Protein AF-A0A0L8K6P6-F1 (afdb_monomer)

Organism: Streptomyces viridochromogenes (NCBI:txid1938)

Secondary structure (DSSP, 8-state):
-HHHHHHHHHHHHHHT-S---SS-S----SSS-SSS---SS-------TTHHHHTT-TTGGGGGG-----GGGGG-HHHHHH-SGGGSSSS-HHHHHHHHHHHH-S-SHHHHHGGGS-TTTT-

Solvent-accessible surface area (backbone atoms only — not comparable to full-atom values): 7931 Å² total; per-residue (Å²): 108,71,70,55,53,49,46,66,67,40,46,63,56,60,75,65,43,92,71,84,87,76,81,75,93,76,85,90,67,78,77,79,63,94,74,96,57,68,59,96,70,83,83,87,82,84,77,64,72,50,49,74,62,39,59,70,35,88,73,65,33,63,60,77,69,65,81,78,79,61,65,56,47,81,75,25,68,60,32,73,74,60,40,49,74,75,56,80,45,99,45,40,37,50,60,16,28,56,45,45,29,63,52,69,40,54,87,45,74,66,41,54,43,33,54,68,71,40,98,66,46,87,111

Radius of gyration: 19.52 Å; Cα contacts (8 Å, |Δi|>4): 99; chains: 1; bounding box: 44×30×52 Å

Structure (mmCIF, N/CA/C/O backbone):
data_AF-A0A0L8K6P6-F1
#
_entry.id   AF-A0A0L8K6P6-F1
#
loop_
_atom_site.group_PDB
_atom_site.id
_atom_site.type_symbol
_atom_site.label_atom_id
_atom_site.label_alt_id
_atom_site.label_comp_id
_atom_site.label_asym_id
_atom_site.label_entity_id
_atom_site.label_seq_id
_atom_site.pdbx_PDB_ins_code
_atom_site.Cartn_x
_atom_site.Cartn_y
_atom_site.Cartn_z
_atom_site.occupancy
_atom_site.B_iso_or_equiv
_atom_site.auth_seq_id
_atom_site.auth_comp_id
_atom_site.auth_asym_id
_atom_site.auth_atom_id
_atom_site.pdbx_PDB_model_num
ATOM 1 N N . GLU A 1 1 ? 16.263 0.621 28.507 1.00 60.28 1 GLU A N 1
ATOM 2 C CA . GLU A 1 1 ? 15.686 1.152 29.765 1.00 60.28 1 GLU A CA 1
ATOM 3 C C . GLU A 1 1 ? 14.353 1.887 29.592 1.00 60.28 1 GLU A C 1
ATOM 5 O O . GLU A 1 1 ? 13.362 1.398 30.117 1.00 60.28 1 GLU A O 1
ATOM 10 N N . LEU A 1 2 ? 14.247 2.987 28.828 1.00 56.66 2 LEU A N 1
ATOM 11 C CA . LEU A 1 2 ? 12.982 3.753 28.712 1.00 56.66 2 LEU A CA 1
ATOM 12 C C . LEU A 1 2 ? 11.794 2.951 28.150 1.00 56.66 2 LEU A C 1
ATOM 14 O O . LEU A 1 2 ? 10.680 3.068 28.653 1.00 56.66 2 LEU A O 1
ATOM 18 N N . ALA A 1 3 ? 12.027 2.102 27.146 1.00 46.75 3 ALA A N 1
ATOM 19 C CA . ALA A 1 3 ? 10.980 1.254 26.572 1.00 46.75 3 ALA A CA 1
ATOM 20 C C . ALA A 1 3 ? 10.439 0.226 27.581 1.00 46.75 3 ALA A C 1
ATOM 22 O O . ALA A 1 3 ? 9.248 -0.065 27.588 1.00 46.75 3 ALA A O 1
ATOM 23 N N . GLU A 1 4 ? 11.297 -0.297 28.458 1.00 58.97 4 GLU A N 1
ATOM 24 C CA . GLU A 1 4 ? 10.928 -1.283 29.475 1.00 58.97 4 GLU A CA 1
ATOM 25 C C . GLU A 1 4 ? 10.198 -0.632 30.653 1.00 58.97 4 GLU A C 1
ATOM 27 O O . GLU A 1 4 ? 9.148 -1.119 31.070 1.00 58.97 4 GLU A O 1
ATOM 32 N N . ALA A 1 5 ? 10.664 0.541 31.094 1.00 74.69 5 ALA A N 1
ATOM 33 C CA . ALA A 1 5 ? 9.967 1.371 32.074 1.00 74.69 5 ALA A CA 1
ATOM 34 C C . ALA A 1 5 ? 8.570 1.792 31.579 1.00 74.69 5 ALA A C 1
ATOM 36 O O . ALA A 1 5 ? 7.585 1.672 32.311 1.00 74.69 5 ALA A O 1
ATOM 37 N N . ALA A 1 6 ? 8.457 2.213 30.313 1.00 61.22 6 ALA A N 1
ATOM 38 C CA . ALA A 1 6 ? 7.174 2.521 29.686 1.00 61.22 6 ALA A CA 1
ATOM 39 C C . ALA A 1 6 ? 6.266 1.286 29.631 1.00 61.22 6 ALA A C 1
ATOM 41 O O . ALA A 1 6 ? 5.082 1.379 29.945 1.00 61.22 6 ALA A O 1
ATOM 42 N N . ARG A 1 7 ? 6.814 0.111 29.297 1.00 63.66 7 ARG A N 1
ATOM 43 C CA . ARG A 1 7 ? 6.052 -1.141 29.240 1.00 63.66 7 ARG A CA 1
ATOM 44 C C . ARG A 1 7 ? 5.506 -1.535 30.610 1.00 63.66 7 ARG A C 1
ATOM 46 O O . ARG A 1 7 ? 4.329 -1.860 30.705 1.00 63.66 7 ARG A O 1
ATOM 53 N N . LEU A 1 8 ? 6.317 -1.457 31.666 1.00 74.88 8 LEU A N 1
ATOM 54 C CA . LEU A 1 8 ? 5.888 -1.744 33.039 1.00 74.88 8 LEU A CA 1
ATOM 55 C C . LEU A 1 8 ? 4.812 -0.761 33.520 1.00 74.88 8 LEU A C 1
ATOM 57 O O . LEU A 1 8 ? 3.819 -1.180 34.110 1.00 74.88 8 LEU A O 1
ATOM 61 N N . HIS A 1 9 ? 4.966 0.531 33.218 1.00 76.00 9 HIS A N 1
ATOM 62 C CA . HIS A 1 9 ? 4.028 1.566 33.654 1.00 76.00 9 HIS A CA 1
ATOM 63 C C . HIS A 1 9 ? 2.701 1.560 32.878 1.00 76.00 9 HIS A C 1
ATOM 65 O O . HIS A 1 9 ? 1.640 1.851 33.435 1.00 76.00 9 HIS A O 1
ATOM 71 N N . LEU A 1 10 ? 2.744 1.249 31.581 1.00 72.56 10 LEU A N 1
ATOM 72 C CA . LEU A 1 10 ? 1.578 1.311 30.703 1.00 72.56 10 LEU A CA 1
ATOM 73 C C . LEU A 1 10 ? 0.831 -0.019 30.601 1.00 72.56 10 LEU A C 1
ATOM 75 O O . LEU A 1 10 ? -0.313 -0.003 30.170 1.00 72.56 10 LEU A O 1
ATOM 79 N N . ARG A 1 11 ? 1.406 -1.156 31.018 1.00 70.50 11 ARG A N 1
ATOM 80 C CA . ARG A 1 11 ? 0.777 -2.483 30.864 1.00 70.50 11 ARG A CA 1
ATOM 81 C C . ARG A 1 11 ? -0.584 -2.586 31.544 1.00 70.50 11 ARG A C 1
ATOM 83 O O . ARG A 1 11 ? -1.544 -2.996 30.906 1.00 70.50 11 ARG A O 1
ATOM 90 N N . GLU A 1 12 ? -0.683 -2.181 32.804 1.00 66.88 12 GLU A N 1
ATOM 91 C CA . GLU A 1 12 ? -1.957 -2.171 33.537 1.00 66.88 12 GLU A CA 1
ATOM 92 C C . GLU A 1 12 ? -2.962 -1.192 32.917 1.00 66.88 12 GLU A C 1
ATOM 94 O O . GLU A 1 12 ? -4.141 -1.506 32.788 1.00 66.88 12 GLU A O 1
ATOM 99 N N . LYS A 1 13 ? -2.489 -0.025 32.464 1.00 65.00 13 LYS A N 1
ATOM 100 C CA . LYS A 1 13 ? -3.330 0.969 31.780 1.00 65.00 13 LYS A CA 1
ATOM 101 C C . LYS A 1 13 ? -3.835 0.452 30.433 1.00 65.00 13 LYS A C 1
ATOM 103 O O . LYS A 1 13 ? -4.975 0.717 30.087 1.00 65.00 13 LYS A O 1
ATOM 108 N N . PHE A 1 14 ? -3.017 -0.311 29.711 1.00 65.50 14 PHE A N 1
ATOM 109 C CA . PHE A 1 14 ? -3.363 -0.936 28.437 1.00 65.50 14 PHE A CA 1
ATOM 110 C C . PHE A 1 14 ? -4.372 -2.072 28.626 1.00 65.50 14 PHE A C 1
ATOM 112 O O . PHE A 1 14 ? -5.338 -2.160 27.882 1.00 65.50 14 PHE A O 1
ATOM 119 N N . LEU A 1 15 ? -4.186 -2.909 29.652 1.00 61.50 15 LEU A N 1
ATOM 120 C CA . LEU A 1 15 ? -5.085 -4.026 29.963 1.00 61.50 15 LEU A CA 1
ATOM 121 C C . LEU A 1 15 ? -6.449 -3.576 30.503 1.00 61.50 15 LEU A C 1
ATOM 123 O O . LEU A 1 15 ? -7.429 -4.298 30.354 1.00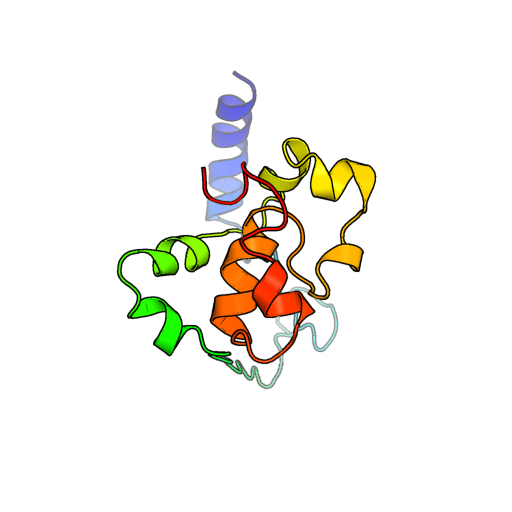 61.50 15 LEU A O 1
ATOM 127 N N . ARG A 1 16 ? -6.517 -2.394 31.127 1.00 61.22 16 ARG A N 1
ATOM 128 C CA . ARG A 1 16 ? -7.763 -1.797 31.635 1.00 61.22 16 ARG A CA 1
ATOM 129 C C . ARG A 1 16 ? -8.377 -0.764 30.691 1.00 61.22 16 ARG A C 1
ATOM 131 O O . ARG A 1 16 ? -9.450 -0.241 30.990 1.00 61.22 16 ARG A O 1
ATOM 138 N N . ALA A 1 17 ? -7.700 -0.423 29.596 1.00 60.25 17 ALA A N 1
ATOM 139 C CA . ALA A 1 17 ? -8.222 0.534 28.637 1.00 60.25 17 ALA A CA 1
ATOM 140 C C . ALA A 1 17 ? -9.497 -0.042 28.015 1.00 60.25 17 ALA A C 1
ATOM 142 O O . ALA A 1 17 ? -9.469 -1.100 27.392 1.00 60.25 17 ALA A O 1
ATOM 143 N N . LYS A 1 18 ? -10.617 0.668 28.179 1.00 42.78 18 LYS A N 1
ATOM 144 C CA . LYS A 1 18 ? -11.906 0.275 27.589 1.00 42.78 18 LYS A CA 1
ATOM 145 C C . LYS A 1 18 ? -11.851 0.252 26.051 1.00 42.78 18 LYS A C 1
ATOM 147 O O . LYS A 1 18 ? -12.634 -0.452 25.426 1.00 42.78 18 LYS A O 1
ATOM 152 N N . VAL A 1 19 ? -10.926 1.015 25.457 1.00 45.94 19 VAL A N 1
ATOM 153 C CA . VAL A 1 19 ? -10.665 1.100 24.013 1.00 45.94 19 VAL A CA 1
ATOM 154 C C . VAL A 1 19 ? -9.166 1.317 23.782 1.00 45.94 19 VAL A C 1
ATOM 156 O O . VAL A 1 19 ? -8.535 2.105 24.486 1.00 45.94 19 VAL A O 1
ATOM 159 N N . GLY A 1 20 ? -8.600 0.644 22.778 1.00 45.44 20 GLY A N 1
ATOM 160 C CA . GLY A 1 20 ? -7.241 0.875 22.288 1.00 45.44 20 GLY A CA 1
ATOM 161 C C . GLY A 1 20 ? -7.264 1.409 20.858 1.00 45.44 20 GLY A C 1
ATOM 162 O O . GLY A 1 20 ? -7.856 0.792 19.978 1.00 45.44 20 GLY A O 1
ATOM 163 N N . ILE A 1 21 ? -6.604 2.543 20.613 1.00 45.66 21 ILE A N 1
ATOM 164 C CA . ILE A 1 21 ? -6.388 3.073 19.262 1.00 45.66 21 ILE A CA 1
ATOM 165 C C . ILE A 1 21 ? -4.992 2.635 18.822 1.00 45.66 21 ILE A C 1
ATOM 167 O O . ILE A 1 21 ? -3.994 3.244 19.203 1.00 45.66 21 ILE A O 1
ATOM 171 N N . SER A 1 22 ? -4.900 1.577 18.018 1.00 41.78 22 SER A N 1
ATOM 172 C CA . SER A 1 22 ? -3.685 1.294 17.249 1.00 41.78 22 SER A CA 1
ATOM 173 C 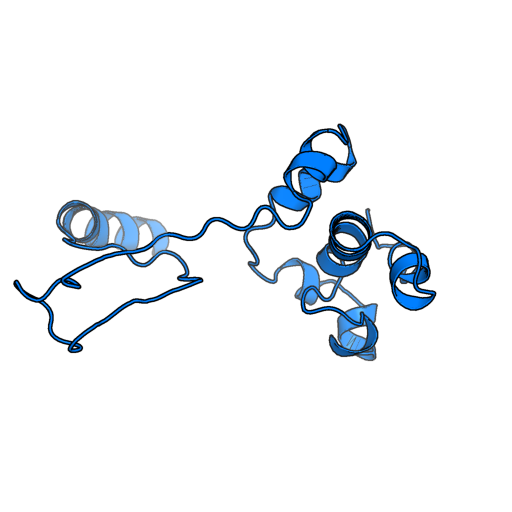C . SER A 1 22 ? -3.918 1.762 15.819 1.00 41.78 22 SER A C 1
ATOM 175 O O . SER A 1 22 ? -4.596 1.066 15.073 1.00 41.78 22 SER A O 1
ATOM 177 N N . GLY A 1 23 ? -3.414 2.952 15.471 1.00 43.75 23 GLY A N 1
ATOM 178 C CA . GLY A 1 23 ? -3.442 3.493 14.104 1.00 43.75 23 GLY A CA 1
ATOM 179 C C . GLY A 1 23 ? -4.805 3.355 13.415 1.00 43.75 23 GLY A C 1
ATOM 180 O O . GLY A 1 23 ? -5.012 2.440 12.625 1.00 43.75 23 GLY A O 1
ATOM 181 N N . ALA A 1 24 ? -5.757 4.234 13.724 1.00 43.59 24 ALA A N 1
ATOM 182 C CA . ALA A 1 24 ? -7.085 4.149 13.124 1.00 43.59 24 ALA A CA 1
ATOM 183 C C . ALA A 1 24 ? -7.050 4.496 11.623 1.00 43.59 24 ALA A C 1
ATOM 185 O O . ALA A 1 24 ? -6.625 5.588 11.253 1.00 43.59 24 ALA A O 1
ATOM 186 N N . ASN A 1 25 ? -7.572 3.595 10.782 1.00 45.66 25 ASN A N 1
ATOM 187 C CA . ASN A 1 25 ? -8.057 3.946 9.444 1.00 45.66 25 ASN A CA 1
ATOM 188 C C . ASN A 1 25 ? -9.494 4.501 9.480 1.00 45.66 25 ASN A C 1
ATOM 190 O O . ASN A 1 25 ? -9.867 5.175 8.531 1.00 45.66 25 ASN A O 1
ATOM 194 N N . PHE A 1 26 ? -10.284 4.284 10.548 1.00 45.22 26 PHE A N 1
ATOM 195 C CA . PHE A 1 26 ? -11.609 4.904 10.722 1.00 45.22 26 PHE A CA 1
ATOM 196 C C . PHE A 1 26 ? -11.978 5.090 12.200 1.00 45.22 26 PHE A C 1
ATOM 198 O O . PHE A 1 26 ? -11.608 4.280 13.050 1.00 45.22 26 PHE A O 1
ATOM 205 N N . MET A 1 27 ? -12.736 6.152 12.478 1.00 43.31 27 MET A N 1
ATOM 206 C CA . MET A 1 27 ? -13.335 6.479 13.771 1.00 43.31 27 MET A CA 1
ATOM 207 C C . MET A 1 27 ? -14.811 6.815 13.519 1.00 43.31 27 MET A C 1
ATOM 209 O O . MET A 1 27 ? -15.100 7.623 12.638 1.00 43.31 27 MET A O 1
ATOM 213 N N . VAL A 1 28 ? -15.734 6.189 14.252 1.00 52.31 28 VAL A N 1
ATOM 214 C CA . VAL A 1 28 ? -17.174 6.489 14.184 1.00 52.31 28 VAL A CA 1
ATOM 215 C C . VAL A 1 28 ? -17.601 6.967 15.562 1.00 52.31 28 VAL A C 1
ATOM 217 O O . VAL A 1 28 ? -17.611 6.188 16.511 1.00 52.31 28 VAL A O 1
ATOM 220 N N . ALA A 1 29 ? -17.915 8.253 15.664 1.00 50.72 29 ALA A N 1
ATOM 221 C CA . ALA A 1 29 ? -18.540 8.847 16.833 1.00 50.72 29 ALA A CA 1
ATOM 222 C C . ALA A 1 29 ? -19.861 9.465 16.367 1.00 50.72 29 ALA A C 1
ATOM 224 O O . ALA A 1 29 ? -19.843 10.380 15.548 1.00 50.72 29 ALA A O 1
ATOM 225 N N . GLU A 1 30 ? -20.993 8.942 16.842 1.00 48.75 30 GLU A N 1
ATOM 226 C CA . GLU A 1 30 ? -22.317 9.502 16.527 1.00 48.75 30 GLU A CA 1
ATOM 227 C C . GLU A 1 30 ? -22.531 10.841 17.265 1.00 48.75 30 GLU A C 1
ATOM 229 O O . GLU A 1 30 ? -23.115 11.765 16.708 1.00 48.75 30 GLU A O 1
ATOM 234 N N . THR A 1 31 ? -21.974 10.991 18.477 1.00 47.88 31 THR A N 1
ATOM 235 C CA . THR A 1 31 ? -22.173 12.167 19.354 1.00 47.88 31 THR A CA 1
ATOM 236 C C . THR A 1 31 ? -20.888 12.734 19.980 1.00 47.88 31 THR A C 1
ATOM 238 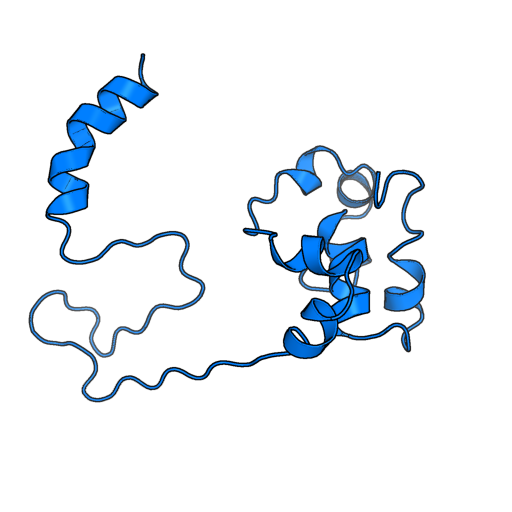O O . THR A 1 31 ? -20.916 13.813 20.568 1.00 47.88 31 THR A O 1
ATOM 241 N N . GLY A 1 32 ? -19.740 12.054 19.847 1.00 46.00 32 GLY A N 1
ATOM 242 C CA . GLY A 1 32 ? -18.455 12.512 20.402 1.00 46.00 32 GLY A CA 1
ATOM 243 C C . GLY A 1 32 ? -18.312 12.386 21.927 1.00 46.00 32 GLY A C 1
ATOM 244 O O . GLY A 1 32 ? -17.372 12.954 22.483 1.00 46.00 32 GLY A O 1
ATOM 245 N N . THR A 1 33 ? -19.204 11.660 22.608 1.00 46.78 33 THR A N 1
ATOM 246 C CA . THR A 1 33 ? -19.148 11.413 24.059 1.00 46.78 33 THR A CA 1
ATOM 247 C C . THR A 1 33 ? -18.575 10.019 24.352 1.00 46.78 33 THR A C 1
ATOM 249 O O . THR A 1 33 ? -18.652 9.102 23.535 1.00 46.78 33 THR A O 1
ATOM 252 N N . THR A 1 34 ? -17.926 9.859 25.508 1.00 48.69 34 THR A N 1
ATOM 253 C CA . THR A 1 34 ? -17.336 8.588 25.953 1.00 48.69 34 THR A CA 1
ATOM 254 C C . THR A 1 34 ? -17.961 8.170 27.276 1.00 48.69 34 THR A C 1
ATOM 256 O O . THR A 1 34 ? -17.381 8.423 28.323 1.00 48.69 34 THR A O 1
ATOM 259 N N . ASP A 1 35 ? -19.170 7.624 27.215 1.00 43.59 35 ASP A N 1
ATOM 260 C CA . ASP A 1 35 ? -19.753 6.586 28.082 1.00 43.59 35 ASP A CA 1
ATOM 261 C C . ASP A 1 35 ? -21.239 6.451 27.646 1.00 43.59 35 ASP A C 1
ATOM 263 O O . ASP A 1 35 ? -21.907 7.452 27.410 1.00 43.59 35 ASP A O 1
ATOM 267 N N . ASP A 1 36 ? -21.713 5.216 27.441 1.00 53.81 36 ASP A N 1
ATOM 268 C CA . ASP A 1 36 ? -23.073 4.796 27.022 1.00 53.81 36 ASP A CA 1
ATOM 269 C C . ASP A 1 36 ? -23.663 5.265 25.662 1.00 53.81 36 ASP A C 1
ATOM 271 O O . ASP A 1 36 ? -24.613 4.641 25.193 1.00 53.81 36 ASP A O 1
ATOM 275 N N . ASP A 1 37 ? -23.062 6.222 24.944 1.00 57.75 37 ASP A N 1
ATOM 276 C CA . ASP A 1 37 ? -23.523 6.672 23.606 1.00 57.75 37 ASP A CA 1
ATOM 277 C C . ASP A 1 37 ? -22.727 6.047 22.433 1.00 57.75 37 ASP A C 1
ATOM 279 O O . ASP A 1 37 ? -22.145 6.733 21.585 1.00 57.75 37 ASP A O 1
ATOM 283 N N . GLY A 1 38 ? -22.655 4.715 22.377 1.00 60.66 38 GLY A N 1
ATOM 284 C CA . GLY A 1 38 ? -22.173 4.025 21.172 1.00 60.66 38 GLY A CA 1
ATOM 285 C C . GLY A 1 38 ? -23.126 4.251 19.988 1.00 60.66 38 GLY A C 1
ATOM 286 O O . GLY A 1 38 ? -24.307 4.516 20.216 1.00 60.66 38 GLY A O 1
ATOM 287 N N . PRO A 1 39 ? -22.665 4.137 18.726 1.00 61.75 39 PRO A N 1
ATOM 288 C CA . PRO A 1 39 ? -23.553 4.344 17.597 1.00 61.75 39 PRO A CA 1
ATOM 289 C C . PRO A 1 39 ? -24.743 3.377 17.656 1.00 61.75 39 PRO A C 1
ATOM 291 O O . PRO A 1 39 ? -24.554 2.177 17.871 1.00 61.75 39 PRO A O 1
ATOM 294 N N . SER A 1 40 ? -25.958 3.889 17.441 1.00 66.75 40 SER A N 1
ATOM 295 C CA . SER A 1 40 ? -27.204 3.103 17.475 1.00 66.75 40 SER A CA 1
ATOM 296 C C . SER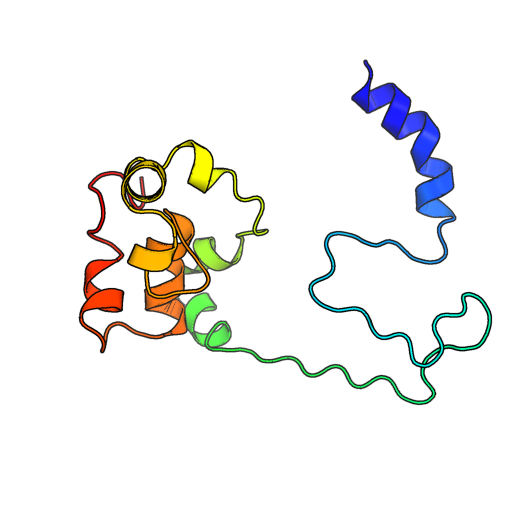 A 1 40 ? -27.195 1.950 16.462 1.00 66.75 40 SER A C 1
ATOM 298 O O . SER A 1 40 ? -27.827 0.913 16.675 1.00 66.75 40 SER A O 1
ATOM 300 N N . ALA A 1 41 ? -26.413 2.105 15.390 1.00 61.72 41 ALA A N 1
ATOM 301 C CA . ALA A 1 41 ? -26.032 1.049 14.467 1.00 61.72 41 ALA A CA 1
ATOM 302 C C . ALA A 1 41 ? -24.573 1.219 14.008 1.00 61.72 41 ALA A C 1
ATOM 304 O O . ALA A 1 41 ? -24.154 2.297 13.588 1.00 61.72 41 ALA A O 1
ATOM 305 N N . PHE A 1 42 ? -23.802 0.127 14.029 1.00 69.31 42 PHE A N 1
ATOM 306 C CA . PHE A 1 42 ? -22.455 0.065 13.461 1.00 69.31 42 PHE A CA 1
ATOM 307 C C . PHE A 1 42 ? -22.463 -0.773 12.182 1.00 69.31 42 PHE A C 1
ATOM 309 O O . PHE A 1 42 ? -22.766 -1.966 12.207 1.00 69.31 42 PHE A O 1
ATOM 316 N N . HIS A 1 43 ? -22.091 -0.153 11.063 1.00 70.44 43 HIS A N 1
ATOM 317 C CA . HIS A 1 43 ? -21.945 -0.833 9.780 1.00 70.44 43 HIS A CA 1
ATOM 318 C C . HIS A 1 43 ? -20.461 -0.937 9.419 1.00 70.44 43 HIS A C 1
ATOM 320 O O . HIS A 1 43 ? -19.825 0.058 9.076 1.00 70.44 43 HIS A O 1
ATOM 326 N N . LEU A 1 44 ? -19.910 -2.152 9.477 1.00 74.75 44 LEU A N 1
ATOM 327 C CA . LEU A 1 44 ? -18.569 -2.443 8.976 1.00 74.75 44 LEU A CA 1
ATOM 328 C C . LEU A 1 44 ? -18.654 -2.879 7.516 1.00 74.75 44 LEU A C 1
ATOM 330 O O . LEU A 1 44 ? -19.113 -3.979 7.217 1.00 74.75 44 LEU A O 1
ATOM 334 N N . VAL A 1 45 ? -18.177 -2.027 6.613 1.00 72.25 45 VAL A N 1
ATOM 335 C CA . VAL A 1 45 ? -18.025 -2.377 5.199 1.00 72.25 45 VAL A CA 1
ATOM 336 C C . VAL A 1 45 ? -16.574 -2.773 4.964 1.00 72.25 45 VAL A C 1
ATOM 338 O O . VAL A 1 45 ? -15.673 -1.937 5.005 1.00 72.25 45 VAL A O 1
ATOM 341 N N . LEU A 1 46 ? -16.347 -4.064 4.732 1.00 71.44 46 LEU A N 1
ATOM 342 C CA . LEU A 1 46 ? -15.050 -4.576 4.307 1.00 71.44 46 LEU A CA 1
ATOM 343 C C . LEU A 1 46 ? -14.979 -4.525 2.783 1.00 71.44 46 LEU A C 1
ATOM 345 O O . LEU A 1 46 ? -15.749 -5.189 2.094 1.00 71.44 46 LEU A O 1
ATOM 349 N N . LEU A 1 47 ? -14.051 -3.724 2.268 1.00 77.19 47 LEU A N 1
ATOM 350 C CA . LEU A 1 47 ? -13.739 -3.658 0.846 1.00 77.19 47 LEU A CA 1
ATOM 351 C C . LEU A 1 47 ? -12.459 -4.453 0.597 1.00 77.19 47 LEU A C 1
ATOM 353 O O . LEU A 1 47 ? -11.401 -4.111 1.130 1.00 77.19 47 LEU A O 1
ATOM 357 N N . ASP A 1 48 ? -12.567 -5.505 -0.210 1.00 80.00 48 ASP A N 1
ATOM 358 C CA . ASP A 1 48 ? -11.425 -6.345 -0.569 1.00 80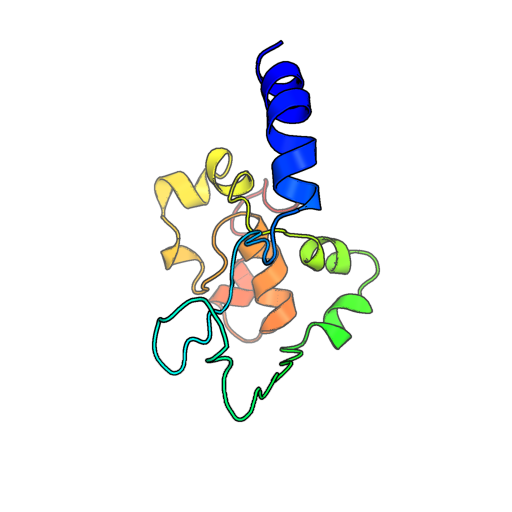.00 48 ASP A CA 1
ATOM 359 C C . ASP A 1 48 ? -10.402 -5.583 -1.429 1.00 80.00 48 ASP A C 1
ATOM 361 O O . ASP A 1 48 ? -9.205 -5.642 -1.165 1.00 80.00 48 ASP A O 1
ATOM 365 N N . ASN A 1 49 ? -10.877 -4.784 -2.393 1.00 80.38 49 ASN A N 1
ATOM 366 C CA . ASN A 1 49 ? -10.049 -3.959 -3.281 1.00 80.38 49 ASN A CA 1
ATOM 367 C C . ASN A 1 49 ? -8.909 -4.750 -3.964 1.00 80.38 49 ASN A C 1
ATOM 369 O O . ASN A 1 49 ? -7.788 -4.254 -4.040 1.00 80.38 49 ASN A O 1
ATOM 373 N N . GLY A 1 50 ? -9.182 -5.981 -4.411 1.00 80.50 50 GLY A N 1
ATOM 374 C CA . GLY A 1 50 ? -8.218 -6.832 -5.122 1.00 80.50 50 GLY A CA 1
ATOM 375 C C . GLY A 1 50 ? -7.253 -7.601 -4.215 1.00 80.50 50 GLY A C 1
ATOM 376 O O . GLY A 1 50 ? -6.443 -8.383 -4.701 1.00 80.50 50 GLY A O 1
ATOM 377 N N . ARG A 1 51 ? -7.343 -7.440 -2.887 1.00 85.50 51 ARG A N 1
ATOM 378 C CA . ARG A 1 51 ? -6.436 -8.109 -1.940 1.00 85.50 51 ARG A CA 1
ATOM 379 C C . ARG A 1 51 ? -6.613 -9.622 -1.901 1.00 85.50 51 ARG A C 1
ATOM 381 O O . ARG A 1 51 ? -5.657 -10.321 -1.570 1.00 85.50 51 ARG A O 1
ATOM 388 N N . THR A 1 52 ? -7.810 -10.126 -2.200 1.00 86.44 52 THR A N 1
ATOM 389 C CA . THR A 1 52 ? -8.042 -11.571 -2.305 1.00 86.44 52 THR A CA 1
ATOM 390 C C . THR A 1 52 ? -7.303 -12.162 -3.504 1.00 86.44 52 THR A C 1
ATOM 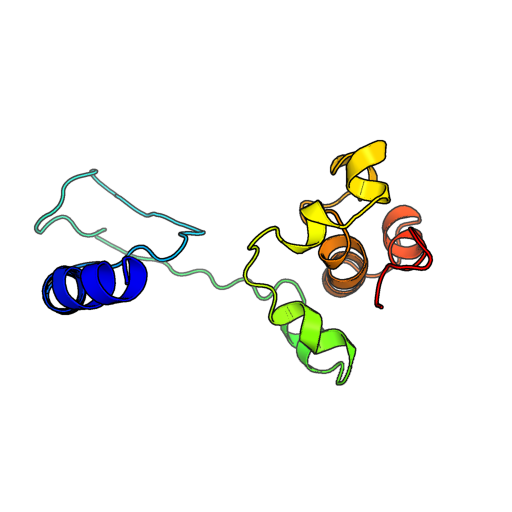392 O O . THR A 1 52 ? -6.810 -13.279 -3.400 1.00 86.44 52 THR A O 1
ATOM 395 N N . ASP A 1 53 ? -7.148 -11.423 -4.602 1.00 86.88 53 ASP A N 1
ATOM 396 C CA . ASP A 1 53 ? -6.371 -11.891 -5.755 1.00 86.88 53 ASP A CA 1
ATOM 397 C C . ASP A 1 53 ? -4.864 -11.810 -5.460 1.00 86.88 53 ASP A C 1
ATOM 399 O O . ASP A 1 53 ? -4.128 -12.772 -5.685 1.00 86.88 53 ASP A O 1
ATOM 403 N N . ASP A 1 54 ? -4.412 -10.718 -4.835 1.00 86.31 54 ASP A N 1
ATOM 404 C CA . ASP A 1 54 ? -3.007 -10.526 -4.446 1.00 86.31 54 ASP A CA 1
ATOM 405 C C . ASP A 1 54 ? -2.502 -11.581 -3.450 1.00 86.31 54 ASP A C 1
ATOM 407 O O . ASP A 1 54 ? -1.316 -11.915 -3.434 1.00 86.31 54 ASP A O 1
ATOM 411 N N . ILE A 1 55 ? -3.378 -12.130 -2.597 1.00 89.88 55 ILE A N 1
ATOM 412 C CA . ILE A 1 55 ? -2.979 -13.158 -1.623 1.00 89.88 55 ILE A CA 1
ATOM 413 C C . ILE A 1 55 ? -2.564 -14.473 -2.297 1.00 89.88 55 ILE A C 1
ATOM 415 O O . ILE A 1 55 ? -1.810 -15.252 -1.699 1.00 89.88 55 ILE A O 1
ATOM 419 N N . ALA A 1 56 ? -3.052 -14.715 -3.519 1.00 89.69 56 ALA A N 1
ATOM 420 C CA . ALA A 1 56 ? -2.726 -15.890 -4.316 1.00 89.69 56 ALA A CA 1
ATOM 421 C C . ALA A 1 56 ? -1.330 -15.794 -4.956 1.00 89.69 56 ALA A C 1
ATOM 423 O O . ALA A 1 56 ? -0.760 -16.826 -5.309 1.00 89.69 56 ALA A O 1
ATOM 424 N N . ASP A 1 57 ? -0.746 -14.594 -5.061 1.00 88.38 57 ASP A N 1
ATOM 425 C CA . ASP A 1 57 ? 0.641 -14.414 -5.491 1.00 88.38 57 ASP A CA 1
ATOM 426 C C . ASP A 1 57 ? 1.596 -14.797 -4.349 1.00 88.38 57 ASP A C 1
ATOM 428 O O . ASP A 1 57 ? 1.820 -14.042 -3.398 1.00 88.38 57 ASP A O 1
ATOM 432 N N . ASP A 1 58 ? 2.185 -15.991 -4.439 1.00 88.50 58 ASP A N 1
ATOM 433 C CA . ASP A 1 58 ? 3.074 -16.542 -3.414 1.00 88.50 58 ASP A CA 1
ATOM 434 C C . ASP A 1 58 ? 4.278 -15.646 -3.073 1.00 88.50 58 ASP A C 1
ATOM 436 O O . ASP A 1 58 ? 4.777 -15.706 -1.939 1.00 88.50 58 ASP A O 1
ATOM 440 N N . ILE A 1 59 ? 4.716 -14.812 -4.021 1.00 87.19 59 ILE A N 1
ATOM 441 C CA . ILE A 1 59 ? 5.834 -13.876 -3.871 1.00 87.19 59 ILE A CA 1
ATOM 442 C C . ILE A 1 59 ? 5.293 -12.488 -3.507 1.00 87.19 59 ILE A C 1
ATOM 444 O O . ILE A 1 59 ? 5.680 -11.911 -2.487 1.00 87.19 59 ILE A O 1
ATOM 448 N N . GLY A 1 60 ? 4.362 -11.969 -4.306 1.00 86.25 60 GLY A N 1
ATOM 449 C CA . GLY A 1 60 ? 3.825 -10.616 -4.198 1.00 86.25 60 GLY A CA 1
ATOM 450 C C . GLY A 1 60 ? 3.010 -10.348 -2.935 1.00 86.25 60 GLY A C 1
ATOM 451 O O . GLY A 1 60 ? 3.065 -9.228 -2.417 1.00 86.25 60 GLY A O 1
ATOM 452 N N . ARG A 1 61 ? 2.358 -11.366 -2.349 1.00 91.44 61 ARG A N 1
ATOM 453 C CA . ARG A 1 61 ? 1.520 -11.221 -1.139 1.00 91.44 61 ARG A CA 1
ATOM 454 C C . ARG A 1 61 ? 2.252 -10.662 0.077 1.00 91.44 61 ARG A C 1
ATOM 456 O O . ARG A 1 61 ? 1.626 -10.249 1.052 1.00 91.44 61 ARG A O 1
ATOM 463 N N . GLN A 1 62 ? 3.585 -10.665 0.076 1.00 88.69 62 GLN A N 1
ATOM 464 C CA . GLN A 1 62 ? 4.369 -10.057 1.149 1.00 88.69 62 GLN A CA 1
ATOM 465 C C . GLN A 1 62 ? 4.099 -8.550 1.276 1.00 88.69 62 GLN A C 1
ATOM 467 O O . GLN A 1 62 ? 4.117 -8.032 2.395 1.00 88.69 62 GLN A O 1
ATOM 472 N N . ALA A 1 63 ? 3.771 -7.864 0.175 1.00 89.50 63 ALA A N 1
ATOM 473 C CA . ALA A 1 63 ? 3.414 -6.446 0.181 1.00 89.50 63 ALA A CA 1
ATOM 474 C C . ALA A 1 63 ? 2.168 -6.154 1.042 1.00 89.50 63 ALA A C 1
ATOM 476 O O . ALA A 1 63 ? 2.105 -5.111 1.701 1.00 89.50 63 ALA A O 1
ATOM 477 N N . LEU A 1 64 ? 1.232 -7.109 1.147 1.00 88.94 64 LEU A N 1
ATOM 478 C CA . LEU A 1 64 ? 0.032 -7.008 1.990 1.00 88.94 64 LEU A CA 1
ATOM 479 C C . LEU A 1 64 ? 0.342 -6.953 3.498 1.00 88.94 64 LEU A C 1
ATOM 481 O O . LEU A 1 64 ? -0.525 -6.603 4.294 1.00 88.94 64 LEU A O 1
ATOM 485 N N . ARG A 1 65 ? 1.581 -7.255 3.915 1.00 88.12 65 ARG A N 1
ATOM 486 C CA . ARG A 1 65 ? 2.032 -7.132 5.315 1.00 88.12 65 ARG A CA 1
ATOM 487 C C . ARG A 1 65 ? 2.405 -5.702 5.703 1.00 88.12 65 ARG A C 1
ATOM 489 O O . ARG A 1 65 ? 2.745 -5.455 6.860 1.00 88.12 65 ARG A O 1
ATOM 496 N N . CYS A 1 66 ? 2.402 -4.762 4.757 1.00 87.88 66 CYS A N 1
ATOM 497 C CA . CYS A 1 66 ? 2.744 -3.378 5.042 1.00 87.88 66 CYS A CA 1
ATOM 498 C C . CYS A 1 66 ? 1.790 -2.774 6.083 1.00 87.88 66 CYS A C 1
ATOM 500 O O . CYS A 1 66 ? 0.603 -2.599 5.834 1.00 87.88 66 CYS A O 1
ATOM 502 N N . ILE A 1 67 ? 2.341 -2.351 7.222 1.00 88.00 67 ILE A N 1
ATOM 503 C CA . ILE A 1 67 ? 1.595 -1.656 8.286 1.00 88.00 67 ILE A CA 1
ATOM 504 C C . ILE A 1 67 ? 1.565 -0.132 8.106 1.00 88.00 67 ILE A C 1
ATOM 506 O O . ILE A 1 67 ? 1.256 0.598 9.043 1.00 88.00 67 ILE A O 1
ATOM 510 N N . ARG A 1 68 ? 1.967 0.368 6.928 1.00 86.19 68 ARG A N 1
ATOM 511 C CA . ARG A 1 68 ? 2.037 1.806 6.612 1.00 86.19 68 ARG A CA 1
ATOM 512 C C . ARG A 1 68 ? 2.883 2.624 7.608 1.00 86.19 68 ARG A C 1
ATOM 514 O O . ARG A 1 68 ? 2.574 3.772 7.892 1.00 86.19 68 ARG A O 1
ATOM 521 N N . CYS A 1 69 ? 4.001 2.071 8.089 1.00 91.19 69 CYS A N 1
ATOM 522 C CA . CYS A 1 69 ? 4.913 2.770 9.011 1.00 91.19 69 CYS A CA 1
ATOM 523 C C . CYS A 1 69 ? 5.794 3.848 8.353 1.00 91.19 69 CYS A C 1
ATOM 525 O O . CYS A 1 69 ? 6.555 4.518 9.044 1.00 91.19 69 CYS A O 1
ATOM 527 N N . SER A 1 70 ? 5.758 3.971 7.023 1.00 90.81 70 SER A N 1
ATOM 528 C CA . SER A 1 70 ? 6.559 4.922 6.235 1.00 90.81 70 SER A CA 1
ATOM 529 C C . SER A 1 70 ? 8.084 4.768 6.328 1.00 90.81 70 SER A C 1
ATOM 531 O O . SER A 1 70 ? 8.801 5.557 5.722 1.00 90.81 70 SER A O 1
ATOM 533 N N . ALA A 1 71 ? 8.609 3.723 6.978 1.00 90.25 71 ALA A N 1
ATOM 534 C CA . ALA A 1 71 ? 10.055 3.495 7.084 1.00 90.25 71 ALA A CA 1
ATOM 535 C C . ALA A 1 71 ? 10.747 3.389 5.713 1.00 90.25 71 ALA A C 1
ATOM 537 O O . ALA A 1 71 ? 11.840 3.917 5.525 1.00 90.25 71 ALA A O 1
ATOM 538 N N . CYS A 1 72 ? 10.078 2.771 4.734 1.00 89.69 72 CYS A N 1
ATOM 539 C CA . CYS A 1 72 ? 10.586 2.658 3.367 1.00 89.69 72 CYS A CA 1
ATOM 540 C C . CYS A 1 72 ? 10.770 4.014 2.661 1.00 89.69 72 CYS A C 1
ATOM 542 O O . CYS A 1 72 ? 11.576 4.107 1.741 1.00 89.69 72 CYS A O 1
ATOM 544 N N . LEU A 1 73 ? 10.065 5.071 3.085 1.00 91.44 73 LEU A N 1
ATOM 545 C CA . LEU A 1 73 ? 10.204 6.401 2.486 1.00 91.44 73 LEU A CA 1
ATOM 546 C C . LEU A 1 73 ? 11.536 7.052 2.865 1.00 91.44 73 LEU A C 1
ATOM 548 O O . LEU A 1 73 ? 12.115 7.749 2.041 1.00 91.44 73 LEU A O 1
ATOM 552 N N . ASN A 1 74 ? 12.054 6.764 4.062 1.00 90.12 74 ASN A N 1
ATOM 553 C CA . ASN A 1 74 ? 13.308 7.339 4.561 1.00 90.12 74 ASN A CA 1
ATOM 554 C C . ASN A 1 74 ? 14.540 6.884 3.768 1.00 90.12 74 ASN A C 1
ATOM 556 O O . ASN A 1 74 ? 15.572 7.541 3.815 1.00 90.12 74 ASN A O 1
ATOM 560 N N . VAL A 1 75 ? 14.445 5.748 3.073 1.00 88.62 75 VAL A N 1
ATOM 561 C CA . VAL A 1 75 ? 15.547 5.173 2.283 1.00 88.62 75 VAL A CA 1
ATOM 562 C C . VAL A 1 75 ? 15.338 5.340 0.777 1.00 88.62 75 VAL A C 1
ATOM 564 O O . VAL A 1 75 ? 16.189 4.957 -0.022 1.00 88.62 75 VAL A O 1
ATOM 567 N N . CYS A 1 76 ? 14.191 5.877 0.358 1.00 90.62 76 CYS A N 1
ATOM 568 C CA . CYS A 1 76 ? 13.807 5.910 -1.043 1.00 90.62 76 CYS A CA 1
ATOM 569 C C . CYS A 1 76 ? 14.295 7.184 -1.737 1.00 90.62 76 CYS A C 1
ATOM 571 O O . CYS A 1 76 ? 13.666 8.236 -1.643 1.00 90.62 76 CYS A O 1
ATOM 573 N N . LEU A 1 77 ? 15.351 7.045 -2.540 1.00 89.19 77 LEU A N 1
ATOM 574 C CA . LEU A 1 77 ? 15.926 8.140 -3.332 1.00 89.19 77 LEU A CA 1
ATOM 575 C C . LEU A 1 77 ? 14.925 8.771 -4.316 1.00 89.19 77 LEU A C 1
ATOM 577 O O . LEU A 1 77 ? 14.967 9.973 -4.572 1.00 89.19 77 LEU A O 1
ATOM 581 N N . VAL A 1 78 ? 14.019 7.966 -4.881 1.00 91.06 78 VAL A N 1
ATOM 582 C CA . VAL A 1 78 ? 12.991 8.463 -5.810 1.00 91.06 78 VAL A CA 1
ATOM 583 C C . VAL A 1 78 ? 11.982 9.325 -5.063 1.00 91.06 78 VAL A C 1
ATOM 585 O O . VAL A 1 78 ? 11.656 10.416 -5.517 1.00 91.06 78 VAL A O 1
ATOM 588 N N . TYR A 1 79 ? 11.509 8.862 -3.904 1.00 92.56 79 TYR A N 1
ATOM 589 C CA . TYR A 1 79 ? 10.577 9.630 -3.083 1.00 92.56 79 TYR A CA 1
ATOM 590 C C . TYR A 1 79 ? 11.215 10.924 -2.567 1.00 92.56 79 TYR A C 1
ATOM 592 O O . TYR A 1 79 ? 10.572 11.967 -2.600 1.00 92.56 79 TYR A O 1
ATOM 600 N N . GLU A 1 80 ? 12.482 10.878 -2.154 1.00 92.75 80 GLU A N 1
ATOM 601 C CA . GLU A 1 80 ? 13.223 12.057 -1.694 1.00 92.75 80 GLU A CA 1
ATOM 602 C C . GLU A 1 80 ? 13.306 13.149 -2.772 1.00 92.75 80 GLU A C 1
ATOM 604 O O . GLU A 1 80 ? 13.134 14.329 -2.473 1.00 92.75 80 GLU A O 1
ATOM 609 N N . ARG A 1 81 ? 13.532 12.766 -4.037 1.00 92.19 81 ARG A N 1
ATOM 610 C CA . ARG A 1 81 ? 13.717 13.722 -5.143 1.00 92.19 81 ARG A CA 1
ATOM 611 C C . ARG A 1 81 ? 12.427 14.139 -5.841 1.00 92.19 81 ARG A C 1
ATOM 613 O O . ARG A 1 81 ? 12.297 15.298 -6.219 1.00 92.19 81 ARG A O 1
ATOM 620 N N . ALA A 1 82 ? 11.512 13.200 -6.070 1.00 91.06 82 ALA A N 1
ATOM 621 C CA . ALA A 1 82 ? 10.307 13.413 -6.876 1.00 91.06 82 ALA A CA 1
ATOM 622 C C . ALA A 1 82 ? 9.029 13.556 -6.031 1.00 91.06 82 ALA A C 1
ATOM 624 O O . ALA A 1 82 ? 7.989 13.977 -6.538 1.00 91.06 82 ALA A O 1
ATOM 625 N N . GLY A 1 83 ? 9.091 13.216 -4.741 1.00 91.50 83 GLY A N 1
ATOM 626 C CA . GLY A 1 83 ? 7.940 13.213 -3.847 1.00 91.50 83 GLY A CA 1
ATOM 627 C C . GLY A 1 83 ? 6.949 12.078 -4.122 1.00 91.50 83 GLY A C 1
ATOM 628 O O . GLY A 1 83 ? 7.128 11.227 -4.994 1.00 91.50 83 GLY A O 1
ATOM 629 N N . GLY A 1 84 ? 5.864 12.057 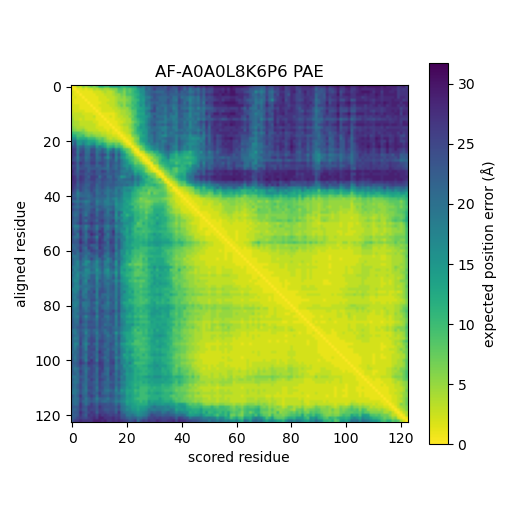-3.343 1.00 90.88 84 GLY A N 1
ATOM 630 C CA . GLY A 1 84 ? 4.846 11.004 -3.424 1.00 90.88 84 GLY A CA 1
ATOM 631 C C . GLY A 1 84 ? 3.950 11.077 -4.660 1.00 90.88 84 GLY A C 1
ATOM 632 O O . GLY A 1 84 ? 3.487 10.044 -5.133 1.00 90.88 84 GLY A O 1
ATOM 633 N N . HIS A 1 85 ? 3.734 12.271 -5.217 1.00 92.25 85 HIS A N 1
ATOM 634 C CA . HIS A 1 85 ? 2.826 12.467 -6.354 1.00 92.25 85 HIS A CA 1
ATOM 635 C C . HIS A 1 85 ? 3.295 11.770 -7.633 1.00 92.25 85 HIS A C 1
ATOM 637 O O . HIS A 1 85 ? 2.461 11.342 -8.428 1.00 92.25 85 HIS A O 1
ATOM 643 N N . ALA A 1 86 ? 4.609 11.593 -7.799 1.00 90.25 86 ALA A N 1
ATOM 644 C CA . ALA A 1 86 ? 5.190 10.894 -8.941 1.00 90.25 86 ALA A CA 1
ATOM 645 C C . ALA A 1 86 ? 4.744 9.424 -9.054 1.00 90.25 86 ALA A C 1
ATOM 647 O O . ALA A 1 86 ? 4.853 8.841 -10.124 1.00 90.25 86 ALA A O 1
ATOM 648 N N . TYR A 1 87 ? 4.223 8.833 -7.972 1.00 91.12 87 TYR A N 1
ATOM 649 C CA . TYR A 1 87 ? 3.776 7.439 -7.946 1.00 91.12 87 TYR A CA 1
ATOM 650 C C . TYR A 1 87 ? 2.330 7.244 -8.432 1.00 91.12 87 TYR A C 1
ATOM 652 O O . TYR A 1 87 ? 1.881 6.108 -8.540 1.00 91.12 87 TYR A O 1
ATOM 660 N N . GLY A 1 88 ? 1.559 8.317 -8.666 1.00 91.00 88 GLY A N 1
ATOM 661 C CA . GLY A 1 88 ? 0.178 8.217 -9.175 1.00 91.00 88 GLY A CA 1
ATOM 662 C C . GLY A 1 88 ? -0.812 7.485 -8.252 1.00 91.00 88 GLY A C 1
ATOM 663 O O . GLY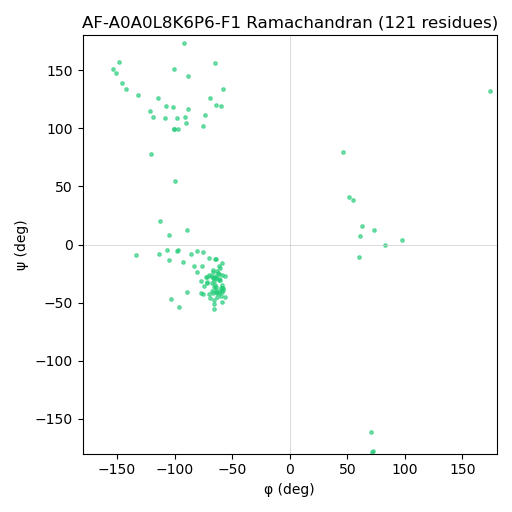 A 1 88 ? -1.896 7.079 -8.682 1.00 91.00 88 GLY A O 1
ATOM 664 N N . SER A 1 89 ? -0.444 7.298 -6.982 1.00 89.44 89 SER A N 1
ATOM 665 C CA . SER A 1 89 ? -1.141 6.462 -6.004 1.00 89.44 89 SER A CA 1
ATOM 666 C C . SER A 1 89 ? -0.991 7.025 -4.592 1.00 89.44 89 SER A C 1
ATOM 668 O O . SER A 1 89 ? -0.030 7.725 -4.277 1.00 89.44 89 SER A O 1
ATOM 670 N N . VAL A 1 90 ? -1.926 6.670 -3.707 1.00 88.19 90 VAL A N 1
ATOM 671 C CA . VAL A 1 90 ? -1.845 6.964 -2.261 1.00 88.19 90 VAL A CA 1
ATOM 672 C C . VAL A 1 90 ? -0.758 6.146 -1.550 1.00 88.19 90 VAL A C 1
ATOM 674 O O . VAL A 1 90 ? -0.408 6.413 -0.394 1.00 88.19 90 VAL A O 1
ATOM 677 N N . HIS A 1 91 ? -0.213 5.140 -2.237 1.00 90.19 91 HIS A N 1
ATOM 678 C CA . HIS A 1 91 ? 0.940 4.372 -1.800 1.00 90.19 91 HIS A CA 1
ATOM 679 C C . HIS A 1 91 ? 2.177 4.896 -2.541 1.00 90.19 91 HIS A C 1
ATOM 681 O O . HIS A 1 91 ? 2.371 4.534 -3.697 1.00 90.19 91 HIS A O 1
ATOM 687 N N . PRO A 1 92 ? 3.004 5.754 -1.915 1.00 92.00 92 PRO A N 1
ATOM 688 C CA . PRO A 1 92 ? 4.260 6.194 -2.506 1.00 92.00 92 PRO A CA 1
ATOM 689 C C . PRO A 1 92 ? 5.434 5.301 -2.089 1.00 92.00 92 PRO A C 1
ATOM 691 O O . PRO A 1 92 ? 5.322 4.449 -1.199 1.00 92.00 92 PRO A O 1
ATOM 694 N N . GLY A 1 93 ? 6.590 5.561 -2.695 1.00 91.62 93 GLY A N 1
ATOM 695 C CA . GLY A 1 93 ? 7.854 4.937 -2.319 1.00 91.62 93 GLY A CA 1
ATOM 696 C C . GLY A 1 93 ? 7.936 3.454 -2.689 1.00 91.62 93 GLY A C 1
ATOM 697 O O . GLY A 1 93 ? 7.151 2.974 -3.508 1.00 91.62 93 GLY A O 1
ATOM 698 N N . PRO A 1 94 ? 8.858 2.699 -2.067 1.00 91.25 94 PRO A N 1
ATOM 699 C CA . PRO A 1 94 ? 9.113 1.308 -2.430 1.00 91.25 94 PRO A CA 1
ATOM 700 C C . PRO A 1 94 ? 7.881 0.415 -2.276 1.00 91.25 94 PRO A C 1
ATOM 702 O O . PRO A 1 94 ? 7.628 -0.425 -3.130 1.00 91.25 94 PRO A O 1
ATOM 705 N N . ILE A 1 95 ? 7.061 0.634 -1.238 1.00 92.25 95 ILE A N 1
ATOM 706 C CA . ILE A 1 95 ? 5.808 -0.117 -1.107 1.00 92.25 95 ILE A CA 1
ATOM 707 C C . ILE A 1 95 ? 4.815 0.248 -2.209 1.00 92.25 95 ILE A C 1
ATOM 709 O O . ILE A 1 95 ? 4.153 -0.625 -2.754 1.00 92.25 95 ILE A O 1
ATOM 713 N N . GLY A 1 96 ? 4.737 1.532 -2.561 1.00 91.69 96 GLY A N 1
ATOM 714 C CA . GLY A 1 96 ? 3.912 2.025 -3.652 1.00 91.69 96 GLY A CA 1
ATOM 715 C C . GLY A 1 96 ? 4.243 1.397 -4.991 1.00 91.69 96 GLY A C 1
ATOM 716 O O . GLY A 1 96 ? 3.329 1.058 -5.741 1.00 91.69 96 GLY A O 1
ATOM 717 N N . ALA A 1 97 ? 5.539 1.199 -5.235 1.00 92.19 97 ALA A N 1
ATOM 718 C CA . ALA A 1 97 ? 6.064 0.617 -6.458 1.00 92.19 97 ALA A CA 1
ATOM 719 C C . ALA A 1 97 ? 5.629 -0.842 -6.688 1.00 92.19 97 ALA A C 1
ATOM 721 O O . ALA A 1 97 ? 5.544 -1.276 -7.831 1.00 92.19 97 ALA A O 1
ATOM 722 N N . ILE A 1 98 ? 5.341 -1.581 -5.610 1.00 90.56 98 ILE A N 1
ATOM 723 C CA . ILE A 1 98 ? 4.967 -3.005 -5.647 1.00 90.56 98 ILE A CA 1
ATOM 724 C C . ILE A 1 98 ? 3.457 -3.186 -5.462 1.00 90.56 98 ILE A C 1
ATOM 726 O O . ILE A 1 98 ? 2.818 -3.922 -6.205 1.00 90.56 98 ILE A O 1
ATOM 730 N N . LEU A 1 99 ? 2.875 -2.501 -4.477 1.00 90.94 99 LEU A N 1
ATOM 731 C CA . LEU A 1 99 ? 1.484 -2.698 -4.076 1.00 90.94 99 LEU A CA 1
ATOM 732 C C . LEU A 1 99 ? 0.491 -2.029 -5.035 1.00 90.94 99 LEU A C 1
ATOM 734 O O . LEU A 1 99 ? -0.623 -2.509 -5.204 1.00 90.94 99 LEU A O 1
ATOM 738 N N . THR A 1 100 ? 0.857 -0.907 -5.663 1.00 91.31 100 THR A N 1
ATOM 739 C CA . THR A 1 100 ? -0.063 -0.210 -6.579 1.00 91.31 100 THR A CA 1
ATOM 740 C C . THR A 1 100 ? -0.370 -1.046 -7.829 1.00 91.31 100 THR A C 1
ATOM 742 O O . THR A 1 100 ? -1.556 -1.205 -8.121 1.00 91.31 100 THR A O 1
ATOM 745 N N . PRO A 1 101 ? 0.626 -1.629 -8.529 1.00 91.25 101 PRO A N 1
ATOM 746 C CA . PRO A 1 101 ? 0.367 -2.481 -9.693 1.00 91.25 101 PRO A CA 1
ATOM 747 C C . PRO A 1 101 ? -0.402 -3.764 -9.363 1.00 91.25 101 PRO A C 1
ATOM 749 O O . PRO A 1 101 ? -1.139 -4.259 -10.207 1.00 91.25 101 PRO A O 1
ATOM 752 N N . GLN A 1 102 ? -0.251 -4.284 -8.143 1.00 89.88 102 GLN A N 1
ATOM 753 C CA . GLN A 1 102 ? -1.023 -5.419 -7.632 1.00 89.88 102 GLN A CA 1
ATOM 754 C C . GLN A 1 102 ? -2.509 -5.048 -7.482 1.00 89.88 102 GLN A C 1
ATOM 756 O O . GLN A 1 102 ? -3.370 -5.606 -8.155 1.00 89.88 102 GLN A O 1
ATOM 761 N N . LEU A 1 103 ? -2.803 -3.978 -6.735 1.00 87.50 103 LEU A N 1
ATOM 762 C CA . LEU A 1 103 ? -4.185 -3.567 -6.454 1.00 87.50 103 LEU A CA 1
ATOM 763 C C . LEU A 1 103 ? -4.926 -2.953 -7.654 1.00 87.50 103 LEU A C 1
ATOM 765 O O . LEU A 1 103 ? -6.156 -2.960 -7.681 1.00 87.50 103 LEU A O 1
ATOM 769 N N . ARG A 1 104 ? -4.214 -2.323 -8.598 1.00 88.31 104 ARG A N 1
ATOM 770 C CA . ARG A 1 104 ? -4.817 -1.567 -9.719 1.00 88.31 104 ARG A CA 1
ATOM 771 C C . ARG A 1 104 ? -4.559 -2.190 -11.089 1.00 88.31 104 ARG A C 1
ATOM 773 O O . ARG A 1 104 ? -5.134 -1.728 -12.076 1.00 88.31 104 ARG A O 1
ATOM 780 N N . GLY A 1 105 ? -3.717 -3.217 -11.159 1.00 89.44 105 GLY A N 1
ATOM 781 C CA . GLY A 1 105 ? -3.187 -3.739 -12.411 1.00 89.44 105 GLY A CA 1
ATOM 782 C C . GLY A 1 105 ? -2.155 -2.807 -13.057 1.00 89.44 105 GLY A C 1
ATOM 783 O O . GLY A 1 105 ? -1.812 -1.745 -12.544 1.00 89.44 105 GLY A O 1
ATOM 784 N N . THR A 1 106 ? -1.670 -3.210 -14.230 1.00 92.62 106 THR A N 1
ATOM 785 C CA . THR A 1 106 ? -0.615 -2.523 -15.001 1.00 92.62 106 THR A CA 1
ATOM 786 C C . THR A 1 106 ? -1.126 -1.931 -16.315 1.00 92.62 106 THR A C 1
ATOM 788 O O . THR A 1 106 ? -0.359 -1.678 -17.238 1.00 92.62 106 THR A O 1
ATOM 791 N N . ALA A 1 107 ? -2.439 -1.717 -16.428 1.00 92.56 107 ALA A N 1
ATOM 792 C CA . ALA A 1 107 ? -3.043 -1.181 -17.647 1.00 92.56 107 ALA A CA 1
ATOM 793 C C . ALA A 1 107 ? -2.656 0.284 -17.915 1.00 92.56 107 ALA A C 1
ATOM 795 O O . ALA A 1 107 ? -2.659 0.714 -19.067 1.00 92.56 107 ALA A O 1
ATOM 796 N N . SER A 1 108 ? -2.341 1.057 -16.870 1.00 94.12 108 SER A N 1
ATOM 797 C CA . SER A 1 108 ? -1.870 2.433 -17.021 1.00 94.12 108 SER A CA 1
ATOM 798 C C . SER A 1 108 ? -0.346 2.476 -17.172 1.00 94.12 108 SER A C 1
ATOM 800 O O . SER A 1 108 ? 0.372 1.697 -16.542 1.00 94.12 108 SER A O 1
ATOM 802 N N . GLU A 1 109 ? 0.160 3.417 -17.975 1.00 93.31 109 GLU A N 1
ATOM 803 C CA . GLU A 1 109 ? 1.608 3.587 -18.176 1.00 93.31 109 GLU A CA 1
ATOM 804 C C . GLU A 1 109 ? 2.343 3.861 -16.860 1.00 93.31 109 GLU A C 1
ATOM 806 O O . GLU A 1 109 ? 3.437 3.342 -16.638 1.00 93.31 109 GLU A O 1
ATOM 811 N N . ILE A 1 110 ? 1.724 4.637 -15.962 1.00 91.81 110 ILE A N 1
ATOM 812 C CA . ILE A 1 110 ? 2.317 4.931 -14.661 1.00 91.81 110 ILE A CA 1
ATOM 813 C C . ILE A 1 110 ? 2.418 3.661 -13.817 1.00 91.81 110 ILE A C 1
ATOM 815 O O . ILE A 1 110 ? 3.522 3.338 -13.389 1.00 91.81 110 ILE A O 1
ATOM 819 N N . ASP A 1 111 ? 1.338 2.888 -13.664 1.00 93.12 111 ASP A N 1
ATOM 820 C CA . ASP A 1 111 ? 1.337 1.676 -12.835 1.00 93.12 111 ASP A CA 1
ATOM 821 C C . ASP A 1 111 ? 2.288 0.607 -13.404 1.00 93.12 111 ASP A C 1
ATOM 823 O O . ASP A 1 111 ? 3.003 -0.051 -12.651 1.00 93.12 111 ASP A O 1
ATOM 827 N N . ALA A 1 112 ? 2.385 0.483 -14.732 1.00 93.00 112 ALA A N 1
ATOM 828 C CA . ALA A 1 112 ? 3.349 -0.404 -15.386 1.00 93.00 112 ALA A CA 1
ATOM 829 C C . ALA A 1 112 ? 4.814 0.015 -15.160 1.00 93.00 112 ALA A C 1
ATOM 831 O O . ALA A 1 112 ? 5.703 -0.835 -15.113 1.00 93.00 112 ALA A O 1
ATOM 832 N N . SER A 1 113 ? 5.079 1.317 -15.017 1.00 92.06 113 SER A N 1
ATOM 833 C CA . SER A 1 113 ? 6.433 1.849 -14.814 1.00 92.06 113 SER A CA 1
ATOM 834 C C . SER A 1 113 ? 6.928 1.732 -13.369 1.00 92.06 113 SER A C 1
ATOM 836 O O . SER A 1 113 ? 8.135 1.707 -13.129 1.00 92.06 113 SER A O 1
ATOM 838 N N . LEU A 1 114 ? 6.010 1.640 -12.402 1.00 91.81 114 LEU A N 1
ATOM 839 C CA . LEU A 1 114 ? 6.307 1.717 -10.973 1.00 91.81 114 LEU A CA 1
ATOM 840 C C . LEU A 1 114 ? 7.345 0.693 -10.471 1.00 91.81 114 LEU A C 1
ATOM 842 O O . LEU A 1 114 ? 8.266 1.119 -9.765 1.00 91.81 114 LEU A O 1
ATOM 846 N N . PRO A 1 115 ? 7.296 -0.604 -10.845 1.00 89.38 115 PRO A N 1
ATOM 847 C CA . PRO A 1 115 ? 8.318 -1.576 -10.440 1.00 89.38 115 PRO A CA 1
ATOM 848 C C . PRO A 1 115 ? 9.731 -1.224 -10.924 1.00 89.38 115 PRO A C 1
ATOM 850 O O . PRO A 1 115 ? 10.715 -1.686 -10.355 1.00 89.38 115 PRO A O 1
ATOM 853 N N . TYR A 1 116 ? 9.834 -0.382 -11.954 1.00 89.25 116 TYR A N 1
ATOM 854 C CA . TYR A 1 116 ? 11.084 0.028 -12.591 1.00 89.25 116 TYR A CA 1
ATOM 855 C C . TYR A 1 116 ? 11.505 1.457 -12.224 1.00 89.25 116 TYR A C 1
ATOM 857 O O . TYR A 1 116 ? 12.466 1.978 -12.790 1.00 89.25 116 TYR A O 1
ATOM 865 N N . ALA A 1 117 ? 10.827 2.100 -11.266 1.00 87.50 117 ALA A N 1
ATOM 866 C CA . ALA A 1 117 ? 11.126 3.472 -10.853 1.0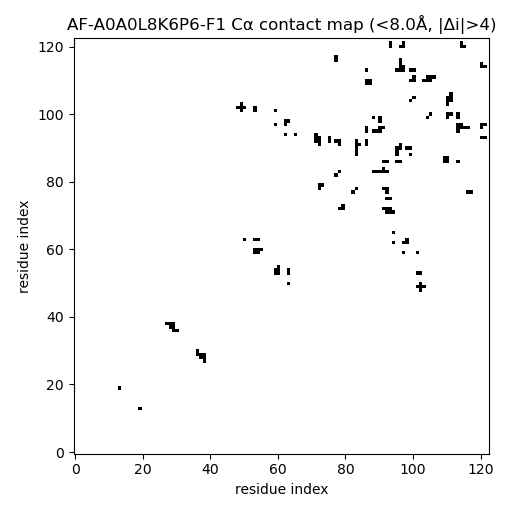0 87.50 117 ALA A CA 1
ATOM 867 C C . ALA A 1 117 ? 12.549 3.638 -10.275 1.00 87.50 117 ALA A C 1
ATOM 869 O O . ALA A 1 117 ? 13.118 4.729 -10.318 1.00 87.50 117 ALA A O 1
ATOM 870 N N . SER A 1 118 ? 13.136 2.567 -9.732 1.00 83.19 118 SER A N 1
ATOM 871 C CA . SER A 1 118 ? 14.532 2.506 -9.288 1.00 83.19 118 SER A CA 1
ATOM 872 C C . SER A 1 118 ? 15.047 1.072 -9.347 1.00 83.19 118 SER A C 1
ATOM 874 O O . SER A 1 118 ? 14.292 0.137 -9.094 1.00 83.19 118 SER A O 1
ATOM 876 N N . SER A 1 119 ? 16.352 0.890 -9.568 1.00 78.44 119 SER A N 1
ATOM 877 C CA . SER A 1 119 ? 17.010 -0.420 -9.439 1.00 78.44 119 SER A CA 1
ATOM 878 C C . SER A 1 119 ? 16.987 -0.985 -8.012 1.00 78.44 119 SER A C 1
ATOM 880 O O . SER A 1 119 ? 17.314 -2.150 -7.814 1.00 78.44 119 SER A O 1
ATOM 882 N N . LEU A 1 120 ? 16.621 -0.164 -7.021 1.00 72.69 120 LEU A N 1
ATOM 883 C CA . LEU A 1 120 ? 16.477 -0.551 -5.615 1.00 72.69 120 LEU A CA 1
ATOM 884 C C . LEU A 1 120 ? 15.023 -0.873 -5.224 1.00 72.69 120 LEU A C 1
ATOM 886 O O . LEU A 1 120 ? 14.766 -1.256 -4.085 1.00 72.69 120 LEU A O 1
ATOM 890 N N . CYS A 1 121 ? 14.051 -0.682 -6.120 1.00 67.62 121 CYS A N 1
ATOM 891 C CA . CYS A 1 121 ? 12.661 -1.038 -5.848 1.00 67.62 121 CYS A CA 1
ATOM 892 C C . CYS A 1 121 ? 12.512 -2.568 -5.895 1.00 67.62 121 CYS A C 1
ATOM 894 O O . CYS A 1 121 ? 12.646 -3.169 -6.954 1.00 67.62 121 CYS A O 1
ATOM 896 N N . GLY A 1 122 ? 12.249 -3.188 -4.739 1.00 54.28 122 GLY A N 1
ATOM 897 C CA . GLY A 1 122 ? 12.108 -4.646 -4.602 1.00 54.28 122 GLY A CA 1
ATOM 898 C C . GLY A 1 122 ? 13.359 -5.395 -4.121 1.00 54.28 122 GLY A C 1
ATOM 899 O O . GLY A 1 122 ? 13.312 -6.622 -4.060 1.00 54.28 122 GLY A O 1
ATOM 900 N N . ALA A 1 123 ? 14.443 -4.684 -3.780 1.00 46.69 123 ALA A N 1
ATOM 901 C CA . ALA A 1 123 ? 15.620 -5.234 -3.095 1.00 46.69 123 ALA A CA 1
ATOM 902 C C . ALA A 1 123 ? 15.451 -5.265 -1.565 1.00 46.69 123 ALA A C 1
ATOM 904 O O . ALA A 1 123 ? 14.745 -4.378 -1.026 1.00 46.69 123 ALA A O 1
#

pLDDT: mean 76.48, std 17.2, range [41.78, 94.12]

Sequence (123 aa):
ELAEAARLHLREKFLRAKVGISGANFMVAETGTTDDDGPSAFHLVLLDNGRTDDIADDIGRQALRCIRCSACLNVCLVYERAGGHAYGSVHPGPIGAILTPQLRGTASEIDASLPYASSLCGA

Mean predicted aligned error: 12.05 Å

InterPro domains:
  IPR003741 LUD domain [PF02589] (3-33)
  IPR004452 L-lactate oxidation iron-sulfur protein LutB/LldF [PTHR47153] (35-123)
  IPR017896 4Fe-4S ferredoxin-type, iron-sulphur binding domain [PF13183] (63-122)
  IPR037171 NagB/RpiA transferase-like [SSF100950] (3-34)

Foldseek 3Di:
DVVVVCCVVCVVVVVPPPDDDDPDPDDDDPPPDPDPRDPPDDDDDDDCLQLVVQCVPPPLNVLVVDPVPCPQCVVFPLCVPVNQVLQVDPDRGLSSLRVVCNSPNCPDVSNVCSCVSDPPRPD